Protein AF-A0A932V772-F1 (afdb_monomer_lite)

Structure (mmCIF, N/CA/C/O backbone):
data_AF-A0A932V772-F1
#
_entry.id   AF-A0A932V772-F1
#
loop_
_atom_site.group_PDB
_atom_site.id
_atom_site.type_symbol
_atom_site.label_atom_id
_atom_site.label_alt_id
_atom_site.label_comp_id
_atom_site.label_asym_id
_atom_site.label_entity_id
_atom_site.label_seq_id
_atom_site.pdbx_PDB_ins_code
_atom_site.Cartn_x
_atom_site.Cartn_y
_atom_site.Cartn_z
_atom_site.occupancy
_atom_site.B_iso_or_equiv
_atom_site.auth_seq_id
_atom_site.auth_comp_id
_atom_site.auth_asym_id
_atom_site.auth_atom_id
_atom_site.pdbx_PDB_model_num
ATOM 1 N N . MET A 1 1 ? -11.919 5.822 18.153 1.00 44.59 1 MET A N 1
ATOM 2 C CA . MET A 1 1 ? -10.974 5.145 17.242 1.00 44.59 1 MET A CA 1
ATOM 3 C C . MET A 1 1 ? -11.708 3.965 16.643 1.00 44.59 1 MET A C 1
ATOM 5 O O . MET A 1 1 ? -11.854 2.942 17.299 1.00 44.59 1 MET A O 1
ATOM 9 N N . THR A 1 2 ? -12.302 4.163 15.475 1.00 55.69 2 THR A N 1
ATOM 10 C CA . THR A 1 2 ? -13.020 3.119 14.743 1.00 55.69 2 THR A CA 1
ATOM 11 C C . THR A 1 2 ? -11.988 2.293 13.988 1.00 55.69 2 THR A C 1
ATOM 13 O O . THR A 1 2 ? -11.259 2.819 13.157 1.00 55.69 2 THR A O 1
ATOM 16 N N . GLN A 1 3 ? -11.869 1.018 14.349 1.00 80.19 3 GLN A N 1
ATOM 17 C CA . GLN A 1 3 ? -10.983 0.074 13.676 1.00 80.19 3 GLN A CA 1
ATOM 18 C C . GLN A 1 3 ? -11.527 -0.188 12.264 1.00 80.19 3 GLN A C 1
ATOM 20 O O . GLN A 1 3 ? -12.729 -0.411 12.120 1.00 80.19 3 GLN A O 1
ATOM 25 N N . LEU A 1 4 ? -10.663 -0.182 11.243 1.00 93.25 4 LEU A N 1
ATOM 26 C CA . LEU A 1 4 ? -11.064 -0.525 9.875 1.00 93.25 4 LEU A CA 1
ATOM 27 C C . LEU A 1 4 ? -11.703 -1.918 9.837 1.00 93.25 4 LEU A C 1
ATOM 29 O O . LEU A 1 4 ? -11.201 -2.866 10.451 1.00 93.25 4 LEU A O 1
ATOM 33 N N . SER A 1 5 ? -12.764 -2.065 9.054 1.00 95.12 5 SER A N 1
ATOM 34 C CA . SER A 1 5 ? -13.261 -3.365 8.617 1.00 95.12 5 SER A CA 1
ATOM 35 C C . SER A 1 5 ? -12.305 -4.001 7.602 1.00 95.12 5 SER A C 1
ATOM 37 O O . SER A 1 5 ? -11.490 -3.330 6.967 1.00 95.12 5 SER A O 1
ATOM 39 N N . CYS A 1 6 ? -12.439 -5.311 7.374 1.00 96.44 6 CYS A N 1
ATOM 40 C CA . CYS A 1 6 ? -11.674 -5.995 6.328 1.00 96.44 6 CYS A CA 1
ATOM 41 C C . CYS A 1 6 ? -11.918 -5.392 4.935 1.00 96.44 6 CYS A C 1
ATOM 43 O O . CYS A 1 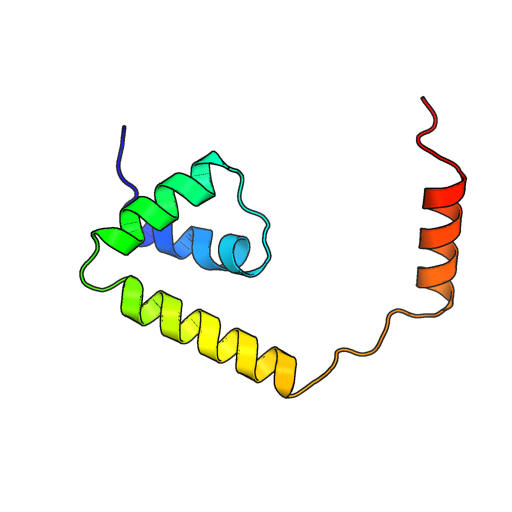6 ? -11.023 -5.424 4.096 1.00 96.44 6 CYS A O 1
ATOM 45 N N . ALA A 1 7 ? -13.127 -4.891 4.665 1.00 96.19 7 ALA A N 1
ATOM 46 C CA . ALA A 1 7 ? -13.470 -4.302 3.375 1.00 96.19 7 ALA A CA 1
ATOM 47 C C . ALA A 1 7 ? -12.742 -2.968 3.171 1.00 96.19 7 ALA A C 1
ATOM 49 O O . ALA A 1 7 ? -12.081 -2.791 2.150 1.00 96.19 7 ALA A O 1
ATOM 50 N N . GLU A 1 8 ? -12.784 -2.082 4.168 1.00 96.00 8 GLU A N 1
ATOM 51 C CA . GLU A 1 8 ? -12.077 -0.796 4.133 1.00 96.00 8 GLU A CA 1
ATOM 52 C C . GLU A 1 8 ? -10.562 -1.004 4.082 1.00 96.00 8 GLU A C 1
ATOM 54 O O . GLU A 1 8 ? -9.883 -0.426 3.237 1.00 96.00 8 GLU A O 1
ATOM 59 N N . ALA A 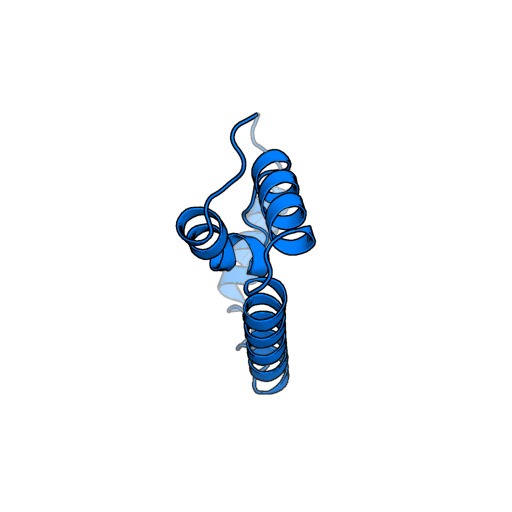1 9 ? -10.033 -1.917 4.905 1.00 95.44 9 ALA A N 1
ATOM 60 C CA . ALA A 1 9 ? -8.619 -2.260 4.870 1.00 95.44 9 ALA A CA 1
ATOM 61 C C . ALA A 1 9 ? -8.203 -2.781 3.489 1.00 95.44 9 ALA A C 1
ATOM 63 O O . ALA A 1 9 ? -7.134 -2.431 3.016 1.00 95.44 9 ALA A O 1
ATOM 64 N N . ARG A 1 10 ? -9.016 -3.600 2.811 1.00 94.62 10 ARG A N 1
ATOM 65 C CA . ARG A 1 10 ? -8.696 -4.100 1.460 1.00 94.62 10 ARG A CA 1
ATOM 66 C C . ARG A 1 10 ? -8.829 -3.033 0.376 1.00 94.62 10 ARG A C 1
ATOM 68 O O . ARG A 1 10 ? -8.093 -3.108 -0.602 1.00 94.62 10 ARG A O 1
ATOM 75 N N . ALA A 1 11 ? -9.719 -2.058 0.541 1.00 95.00 11 ALA A N 1
ATOM 76 C CA . ALA A 1 11 ? -9.835 -0.935 -0.388 1.00 95.00 11 ALA A CA 1
ATOM 77 C C . ALA A 1 11 ? -8.544 -0.097 -0.428 1.00 95.00 11 ALA A C 1
ATOM 79 O O . ALA A 1 11 ? -8.132 0.336 -1.498 1.00 95.00 11 ALA A O 1
ATOM 80 N N . LEU A 1 12 ? -7.855 0.028 0.712 1.00 94.38 12 LEU A N 1
ATOM 81 C CA . LEU A 1 12 ? -6.571 0.729 0.835 1.00 94.38 12 LEU A CA 1
ATOM 82 C C . LEU A 1 12 ? -5.358 -0.077 0.324 1.00 94.38 12 LEU A C 1
ATOM 84 O O . LEU A 1 12 ? -4.232 0.419 0.349 1.00 94.38 12 LEU A O 1
ATOM 88 N N . ALA A 1 13 ? -5.540 -1.328 -0.116 1.00 90.88 13 ALA A N 1
ATOM 89 C CA . ALA A 1 13 ? -4.421 -2.207 -0.455 1.00 90.88 13 ALA A CA 1
ATOM 90 C C . ALA A 1 13 ? -3.596 -1.704 -1.651 1.00 90.88 13 ALA A C 1
ATOM 92 O O . ALA A 1 13 ? -2.373 -1.820 -1.624 1.00 90.88 13 ALA A O 1
ATOM 93 N N . ASN A 1 14 ? -4.238 -1.135 -2.677 1.00 89.75 14 ASN A N 1
ATOM 94 C CA . ASN A 1 14 ? -3.531 -0.597 -3.845 1.00 89.75 14 ASN A CA 1
ATOM 95 C C . ASN A 1 14 ? -2.671 0.609 -3.454 1.00 89.75 14 ASN A C 1
ATOM 97 O O . ASN A 1 14 ? -1.464 0.609 -3.686 1.00 89.75 14 ASN A O 1
ATOM 101 N N . ASP A 1 15 ? -3.260 1.573 -2.747 1.00 93.12 15 ASP A N 1
ATOM 102 C CA . ASP A 1 15 ? -2.545 2.766 -2.295 1.00 93.12 15 ASP A CA 1
ATOM 103 C C . ASP A 1 15 ? -1.424 2.420 -1.304 1.00 93.12 15 ASP A C 1
ATOM 105 O O . ASP A 1 15 ? -0.372 3.063 -1.303 1.00 93.12 15 ASP A O 1
ATOM 109 N N . LEU A 1 16 ? -1.584 1.365 -0.490 1.00 90.56 16 LEU A N 1
ATOM 110 C CA . LEU A 1 16 ? -0.497 0.853 0.350 1.00 90.56 16 LEU A CA 1
ATOM 111 C C . LEU A 1 16 ? 0.693 0.384 -0.501 1.00 90.56 16 LEU A C 1
ATOM 113 O O . LEU A 1 16 ? 1.843 0.679 -0.161 1.00 90.56 16 LEU A O 1
ATOM 117 N N . LEU A 1 17 ? 0.428 -0.371 -1.571 1.00 89.88 17 LEU A N 1
ATOM 118 C CA . LEU A 1 17 ? 1.455 -0.944 -2.447 1.00 89.88 17 LEU A CA 1
ATOM 119 C C . LEU A 1 17 ? 2.173 0.125 -3.276 1.00 89.88 17 LEU A C 1
ATOM 121 O O . LEU A 1 17 ? 3.376 -0.008 -3.514 1.00 89.88 17 LEU A O 1
ATOM 125 N N . ASP A 1 18 ? 1.464 1.182 -3.664 1.00 89.75 18 ASP A N 1
ATOM 126 C CA . ASP A 1 18 ? 2.001 2.274 -4.481 1.00 89.75 18 ASP A CA 1
ATOM 127 C C . ASP A 1 18 ? 2.563 3.435 -3.646 1.00 89.75 18 ASP A C 1
ATOM 129 O O . ASP A 1 18 ? 3.239 4.318 -4.172 1.00 89.75 18 ASP A O 1
ATOM 133 N N . GLY A 1 19 ? 2.367 3.401 -2.325 1.00 90.62 19 GLY A N 1
ATOM 134 C CA . GLY A 1 19 ? 2.860 4.423 -1.402 1.00 90.62 19 GLY A CA 1
ATOM 135 C C . GLY A 1 19 ? 1.992 5.684 -1.345 1.00 90.62 19 GLY A C 1
ATOM 136 O O . GLY A 1 19 ? 2.474 6.711 -0.880 1.00 90.62 19 GLY A O 1
ATOM 137 N N . GLY A 1 20 ? 0.735 5.601 -1.788 1.00 93.19 20 GLY A N 1
ATOM 138 C CA . GLY A 1 20 ? -0.232 6.702 -1.827 1.00 93.19 20 GLY A CA 1
ATOM 139 C C . GLY A 1 20 ? -0.963 6.982 -0.509 1.00 93.19 20 GLY A C 1
ATOM 140 O O . GLY A 1 20 ? -1.658 7.988 -0.416 1.00 93.19 20 GLY A O 1
ATOM 141 N N . LEU A 1 21 ? -0.810 6.131 0.512 1.00 94.75 21 LEU A N 1
ATOM 142 C CA . LEU A 1 21 ? -1.483 6.325 1.802 1.00 94.75 21 LEU A CA 1
ATOM 143 C C . LEU A 1 21 ? -0.906 7.488 2.613 1.00 94.75 21 LEU A C 1
ATOM 145 O O . LEU A 1 21 ? 0.313 7.623 2.766 1.00 94.75 21 LEU A O 1
ATOM 149 N N . THR A 1 22 ? -1.800 8.237 3.257 1.00 95.25 22 THR A N 1
ATOM 150 C CA . THR A 1 22 ? -1.452 9.155 4.343 1.00 95.25 22 THR A CA 1
ATOM 151 C C . THR A 1 22 ? -0.879 8.397 5.546 1.00 95.25 22 THR A C 1
ATOM 153 O O . THR A 1 22 ? -1.059 7.186 5.712 1.00 95.25 22 THR A O 1
ATOM 156 N N . THR A 1 23 ? -0.207 9.115 6.450 1.00 94.56 23 THR A N 1
ATOM 157 C CA . THR A 1 23 ? 0.333 8.536 7.692 1.00 94.56 23 THR A CA 1
ATOM 158 C C . THR A 1 23 ? -0.750 7.865 8.544 1.00 94.56 23 THR A C 1
ATOM 160 O O . THR A 1 23 ? -0.489 6.831 9.156 1.00 94.56 23 THR A O 1
ATOM 163 N N . ILE A 1 24 ? -1.961 8.433 8.566 1.00 93.69 24 ILE A N 1
ATOM 164 C CA . ILE A 1 24 ? -3.092 7.919 9.350 1.00 93.69 24 ILE A CA 1
ATOM 165 C C . ILE A 1 24 ? -3.594 6.609 8.741 1.00 93.69 24 ILE A C 1
ATOM 167 O O . ILE A 1 24 ? -3.603 5.589 9.424 1.00 93.69 24 ILE A O 1
ATOM 171 N N . GLU A 1 25 ? -3.903 6.595 7.443 1.00 94.88 25 GLU A N 1
ATOM 172 C CA . GLU A 1 25 ? -4.381 5.388 6.752 1.00 94.88 25 GLU A CA 1
ATOM 173 C C . GLU A 1 25 ? -3.363 4.249 6.836 1.00 94.88 25 GLU A C 1
ATOM 175 O O . GLU A 1 25 ? -3.719 3.089 7.051 1.00 94.88 25 GLU A O 1
ATOM 180 N N . ARG A 1 26 ? -2.072 4.587 6.727 1.00 94.75 26 ARG A N 1
ATOM 181 C CA . ARG A 1 26 ? -0.977 3.634 6.904 1.00 94.75 26 ARG A CA 1
ATOM 182 C C . ARG A 1 26 ? -0.948 3.061 8.323 1.00 94.75 26 ARG A C 1
ATOM 184 O O . ARG A 1 26 ? -0.709 1.868 8.487 1.00 94.75 26 ARG A O 1
ATOM 191 N N . SER A 1 27 ? -1.177 3.873 9.350 1.00 94.94 27 SER A N 1
ATOM 192 C CA . SER A 1 27 ? -1.265 3.378 10.727 1.00 94.94 27 SER A CA 1
ATOM 193 C C . SER A 1 27 ? -2.463 2.439 10.905 1.00 94.94 27 SER A C 1
ATOM 195 O O . SER A 1 27 ? -2.316 1.335 11.436 1.00 94.94 27 SER A O 1
ATOM 197 N N . ASP A 1 28 ? -3.635 2.841 10.416 1.00 94.81 28 ASP A N 1
ATOM 198 C CA . ASP A 1 28 ? -4.887 2.106 10.612 1.00 94.81 28 ASP A CA 1
ATOM 199 C C . ASP A 1 28 ? -4.882 0.748 9.897 1.00 94.81 28 ASP A C 1
ATOM 201 O O . ASP A 1 28 ? -5.290 -0.271 10.468 1.00 94.81 28 ASP A O 1
ATOM 205 N N . ILE A 1 29 ? -4.355 0.694 8.671 1.00 94.75 29 ILE A N 1
ATOM 206 C CA . ILE A 1 29 ? -4.259 -0.554 7.907 1.00 94.75 29 ILE A CA 1
ATOM 207 C C . ILE A 1 29 ? -3.281 -1.538 8.556 1.00 94.75 29 ILE A C 1
ATOM 209 O O . ILE A 1 29 ? -3.579 -2.731 8.637 1.00 94.75 29 ILE A O 1
ATOM 213 N N . PHE A 1 30 ? -2.146 -1.065 9.089 1.00 94.50 30 PHE A N 1
ATOM 214 C CA . PHE A 1 30 ? -1.200 -1.929 9.797 1.00 94.50 30 PHE A CA 1
ATOM 215 C C . PHE A 1 30 ? -1.771 -2.439 11.121 1.00 94.50 30 PHE A C 1
ATOM 217 O O . PHE A 1 30 ? -1.595 -3.618 11.436 1.00 94.50 30 PHE A O 1
ATOM 224 N N . ALA A 1 31 ? -2.511 -1.605 11.857 1.00 95.38 31 ALA A N 1
ATOM 225 C CA . ALA A 1 31 ? -3.216 -2.033 13.064 1.00 95.38 31 ALA A CA 1
ATOM 226 C C . ALA A 1 31 ? -4.261 -3.125 12.762 1.00 95.38 31 ALA A C 1
ATOM 228 O O . ALA A 1 31 ? -4.373 -4.114 13.495 1.00 95.38 31 ALA A O 1
ATOM 229 N N . HIS A 1 32 ? -4.994 -2.991 11.652 1.00 95.75 32 HIS A N 1
ATOM 230 C CA . HIS A 1 32 ? -5.930 -4.015 11.196 1.00 95.75 32 HIS A CA 1
ATOM 231 C C . HIS A 1 32 ? -5.212 -5.314 10.797 1.00 95.75 32 HIS A C 1
ATOM 233 O O . HIS A 1 32 ? -5.581 -6.393 11.261 1.00 95.75 32 HIS A O 1
ATOM 239 N N . ILE A 1 33 ? -4.159 -5.237 9.975 1.00 95.06 33 ILE A N 1
ATOM 240 C CA . ILE A 1 33 ? -3.389 -6.416 9.539 1.00 95.06 33 ILE A CA 1
ATOM 241 C C . ILE A 1 33 ? -2.822 -7.173 10.745 1.00 95.06 33 ILE A C 1
ATOM 243 O O . ILE A 1 33 ? -2.877 -8.397 10.761 1.00 95.06 33 ILE A O 1
ATOM 247 N N . ALA A 1 34 ? -2.336 -6.474 11.772 1.00 94.69 34 ALA A N 1
ATOM 248 C CA . ALA A 1 34 ? -1.769 -7.103 12.964 1.00 94.69 34 ALA A CA 1
ATOM 249 C C . ALA A 1 34 ? -2.780 -7.934 13.781 1.00 94.69 34 ALA A C 1
ATOM 251 O O . ALA A 1 34 ? -2.372 -8.816 14.533 1.00 94.69 34 ALA A O 1
ATOM 252 N N . THR A 1 35 ? -4.082 -7.663 13.649 1.00 94.19 35 THR A N 1
ATOM 253 C CA . THR A 1 35 ? -5.136 -8.265 14.487 1.00 94.19 35 THR A CA 1
ATOM 254 C C . THR A 1 35 ? -6.127 -9.131 13.703 1.00 94.19 35 THR A C 1
ATOM 256 O O . THR A 1 35 ? -6.768 -10.012 14.274 1.00 94.19 35 THR A O 1
ATOM 259 N N . CYS A 1 36 ? -6.242 -8.934 12.387 1.00 96.75 36 CYS A N 1
ATOM 260 C CA . CYS A 1 36 ? -7.130 -9.700 11.516 1.00 96.75 36 CYS A CA 1
ATOM 261 C C . CYS A 1 36 ? -6.585 -11.114 11.242 1.00 96.75 36 CYS A C 1
ATOM 263 O O . CYS A 1 36 ? -5.460 -11.286 10.782 1.00 96.75 36 CYS A O 1
ATOM 265 N N . ALA A 1 37 ? -7.426 -12.142 11.394 1.00 95.88 37 ALA A N 1
ATOM 266 C CA . ALA A 1 37 ? -7.040 -13.538 11.151 1.00 95.88 37 ALA A CA 1
ATOM 267 C C . ALA A 1 37 ? -6.763 -13.883 9.669 1.00 95.88 37 ALA A C 1
ATOM 269 O O . ALA A 1 37 ? -6.077 -14.860 9.382 1.00 95.88 37 ALA A O 1
ATOM 270 N N . THR A 1 38 ? -7.305 -13.116 8.713 1.00 95.31 38 THR A N 1
ATOM 271 C CA . THR A 1 38 ? -7.260 -13.458 7.270 1.00 95.31 38 THR A CA 1
ATOM 272 C C . THR A 1 38 ? -6.480 -12.465 6.412 1.00 95.31 38 THR A C 1
ATOM 274 O O . THR A 1 38 ? -6.020 -12.790 5.323 1.00 95.31 38 THR A O 1
ATOM 277 N N . CYS A 1 39 ? -6.317 -11.237 6.879 1.00 95.69 39 CYS A N 1
ATOM 278 C CA . CYS A 1 39 ? -5.732 -10.151 6.110 1.00 95.69 39 CYS A CA 1
ATOM 279 C C . CYS A 1 39 ? -4.210 -10.304 5.914 1.00 95.69 39 CYS A C 1
ATOM 281 O O . CYS A 1 39 ? -3.740 -10.046 4.806 1.00 95.69 39 CYS A O 1
ATOM 283 N N . PRO A 1 40 ? -3.426 -10.805 6.893 1.00 95.00 40 PRO A N 1
ATOM 284 C CA . PRO A 1 40 ? -1.993 -11.041 6.709 1.00 95.00 40 PRO A CA 1
ATOM 285 C C . PRO A 1 40 ? -1.634 -11.971 5.549 1.00 95.00 40 PRO A C 1
ATOM 287 O O . PRO A 1 40 ? -0.614 -11.770 4.892 1.00 95.00 40 PRO A O 1
ATOM 290 N N . SER A 1 41 ? -2.416 -13.025 5.290 1.00 95.56 41 SER A N 1
ATOM 291 C CA . SER A 1 41 ? -2.155 -13.913 4.148 1.00 95.56 41 SER A CA 1
ATOM 292 C C . SER A 1 41 ? -2.428 -13.204 2.828 1.00 95.56 41 SER A C 1
ATOM 294 O O . SER A 1 41 ? -1.562 -13.222 1.958 1.00 95.56 41 SER A O 1
ATOM 296 N N . LEU A 1 42 ? -3.559 -12.504 2.717 1.00 93.31 42 LEU A N 1
ATOM 297 C CA . LEU A 1 42 ? -3.902 -11.720 1.532 1.00 93.31 42 LEU A CA 1
ATOM 298 C C . LEU A 1 42 ? -2.817 -10.685 1.195 1.00 93.31 42 LEU A C 1
ATOM 300 O O . LEU A 1 42 ? -2.338 -10.643 0.065 1.00 93.31 42 LEU A O 1
ATOM 304 N N . TYR A 1 43 ? -2.387 -9.889 2.177 1.00 94.25 43 TYR A N 1
ATOM 305 C CA . TYR A 1 43 ? -1.368 -8.858 1.967 1.00 94.25 43 TYR A CA 1
ATOM 306 C C . TYR A 1 43 ? -0.012 -9.433 1.553 1.00 94.25 43 TYR A C 1
ATOM 308 O O . TYR A 1 43 ? 0.643 -8.886 0.665 1.00 94.25 43 TYR A O 1
ATOM 316 N N . ARG A 1 44 ? 0.397 -10.571 2.130 1.00 94.38 44 ARG A N 1
ATOM 317 C CA . ARG A 1 44 ? 1.607 -11.282 1.689 1.00 94.38 44 ARG A CA 1
ATOM 318 C C . ARG A 1 44 ? 1.498 -11.745 0.237 1.00 94.38 44 ARG A C 1
ATOM 320 O O . ARG A 1 44 ? 2.462 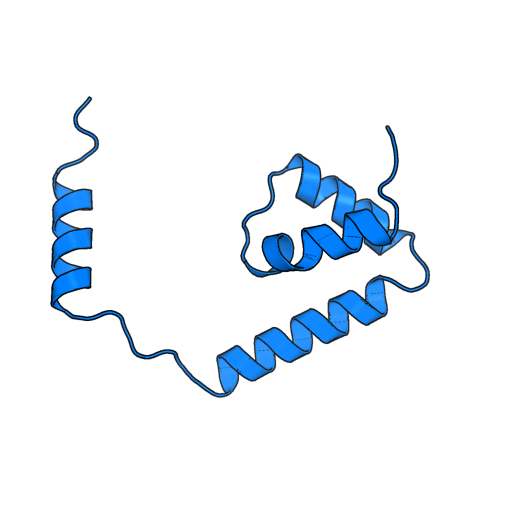-11.590 -0.506 1.00 94.38 44 ARG A O 1
ATOM 327 N N . SER A 1 45 ? 0.344 -12.269 -0.178 1.00 95.56 45 SER A N 1
ATOM 328 C CA . SER A 1 45 ? 0.115 -12.665 -1.573 1.00 95.56 45 SER A CA 1
ATOM 329 C C . SER A 1 45 ? 0.208 -11.474 -2.528 1.00 95.56 45 SER A C 1
ATOM 331 O O . SER A 1 45 ? 0.870 -11.579 -3.556 1.00 95.56 45 SER A O 1
ATOM 333 N N . LEU A 1 46 ? -0.378 -10.326 -2.173 1.00 94.50 46 LEU A N 1
ATOM 334 C CA . LEU A 1 46 ? -0.293 -9.106 -2.985 1.00 94.50 46 LEU A CA 1
ATOM 335 C C . LEU A 1 46 ? 1.150 -8.594 -3.121 1.00 94.50 46 LEU A C 1
ATOM 337 O O . LEU A 1 46 ? 1.592 -8.276 -4.225 1.00 94.50 46 LEU A O 1
ATOM 341 N N . LEU A 1 47 ? 1.911 -8.575 -2.022 1.00 92.56 47 LEU A N 1
ATOM 342 C CA . LEU A 1 47 ? 3.328 -8.197 -2.039 1.00 92.56 47 LEU A CA 1
ATOM 343 C C . LEU A 1 47 ? 4.166 -9.143 -2.906 1.00 92.56 47 LEU A C 1
ATOM 345 O O . LEU A 1 47 ? 5.014 -8.680 -3.669 1.00 92.56 47 LEU A O 1
ATOM 349 N N . ALA A 1 48 ? 3.913 -10.452 -2.823 1.00 93.88 48 ALA A N 1
ATOM 350 C CA . ALA A 1 48 ? 4.606 -11.448 -3.634 1.00 93.88 48 ALA A CA 1
ATOM 351 C C . ALA A 1 48 ? 4.318 -11.266 -5.133 1.00 93.88 48 ALA A C 1
ATOM 353 O O . ALA A 1 48 ? 5.248 -11.277 -5.938 1.00 93.88 48 ALA A O 1
ATOM 354 N N . VAL A 1 49 ? 3.055 -11.032 -5.508 1.00 93.38 49 VAL A N 1
ATOM 355 C CA . VAL A 1 49 ? 2.672 -10.750 -6.902 1.00 93.38 49 VAL A CA 1
ATOM 356 C C . VAL A 1 49 ? 3.340 -9.470 -7.401 1.00 93.38 49 VAL A C 1
ATOM 358 O O . VAL A 1 49 ? 3.942 -9.481 -8.473 1.00 93.38 49 VAL A O 1
ATOM 361 N N . ARG A 1 50 ? 3.314 -8.384 -6.617 1.00 90.94 50 ARG A N 1
ATOM 362 C CA . ARG A 1 50 ? 3.992 -7.127 -6.974 1.00 90.94 50 ARG A CA 1
ATOM 363 C C . ARG A 1 50 ? 5.490 -7.332 -7.193 1.00 90.94 50 ARG A C 1
ATOM 365 O O . ARG A 1 50 ? 6.029 -6.853 -8.186 1.00 90.94 50 ARG A O 1
ATOM 372 N N . ALA A 1 51 ? 6.158 -8.058 -6.298 1.00 90.06 51 ALA A N 1
ATOM 373 C CA . ALA A 1 51 ? 7.580 -8.358 -6.432 1.00 90.06 51 ALA A CA 1
ATOM 374 C C . ALA A 1 51 ? 7.876 -9.178 -7.699 1.00 90.06 51 ALA A C 1
ATOM 376 O O . ALA A 1 51 ? 8.820 -8.865 -8.422 1.00 90.06 51 ALA A O 1
ATOM 377 N N . ALA A 1 52 ? 7.044 -10.179 -8.003 1.00 93.06 52 ALA A N 1
ATOM 378 C CA . ALA A 1 52 ? 7.180 -10.986 -9.212 1.00 93.06 52 ALA A CA 1
ATOM 379 C C . ALA A 1 52 ? 6.990 -10.154 -10.491 1.00 93.06 52 ALA A C 1
ATOM 381 O O . ALA A 1 52 ? 7.782 -10.285 -11.421 1.00 93.06 52 ALA A O 1
ATOM 382 N N . LEU A 1 53 ? 5.998 -9.257 -10.526 1.00 90.12 53 LEU A N 1
ATOM 383 C CA . LEU A 1 53 ? 5.772 -8.350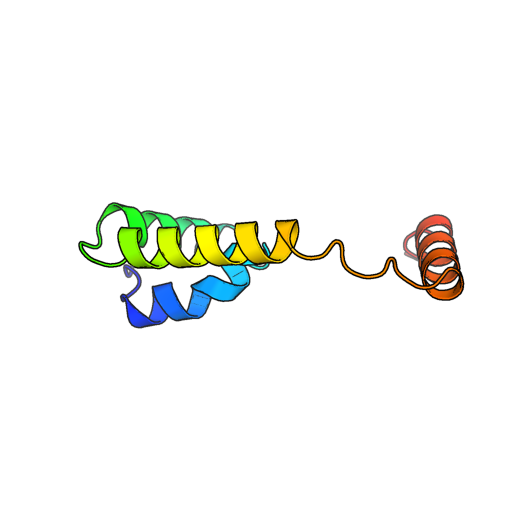 -11.657 1.00 90.12 53 LEU A CA 1
ATOM 384 C C . LEU A 1 53 ? 6.956 -7.398 -11.873 1.00 90.12 53 LEU A C 1
ATOM 386 O O . LEU A 1 53 ? 7.416 -7.238 -13.002 1.00 90.12 53 LEU A O 1
ATOM 390 N N . MET A 1 54 ? 7.489 -6.824 -10.792 1.00 87.44 54 MET A N 1
ATOM 391 C CA . MET A 1 54 ? 8.668 -5.951 -10.843 1.00 87.44 54 MET A CA 1
ATOM 392 C C . MET A 1 54 ? 9.923 -6.686 -11.330 1.00 87.44 54 MET A C 1
ATOM 394 O O . MET A 1 54 ? 10.745 -6.099 -12.028 1.00 87.44 54 MET A O 1
ATOM 398 N N . ALA A 1 55 ? 10.074 -7.964 -10.975 1.00 88.94 55 ALA A N 1
ATOM 399 C CA . ALA A 1 55 ? 11.188 -8.791 -11.431 1.00 88.94 55 ALA A CA 1
ATOM 400 C C . ALA A 1 55 ? 11.038 -9.236 -12.896 1.00 88.94 55 ALA A C 1
ATOM 402 O O . ALA A 1 55 ? 12.037 -9.370 -13.600 1.00 88.94 55 ALA A O 1
ATOM 403 N N . ALA A 1 56 ? 9.806 -9.470 -13.358 1.00 88.81 56 ALA A N 1
ATOM 404 C CA . ALA A 1 56 ? 9.530 -9.980 -14.699 1.00 88.81 56 ALA A CA 1
ATOM 405 C C . ALA A 1 56 ? 9.726 -8.932 -15.804 1.00 88.81 56 ALA A C 1
ATOM 407 O O . ALA A 1 56 ? 10.043 -9.295 -16.935 1.00 88.81 56 ALA A O 1
ATOM 408 N N . SER A 1 57 ? 9.542 -7.644 -15.503 1.00 78.12 57 SER A N 1
ATOM 409 C CA . SER A 1 57 ? 9.753 -6.580 -16.483 1.00 78.12 57 SER A CA 1
ATOM 410 C C . SER A 1 57 ? 10.256 -5.305 -15.808 1.00 78.12 57 SER A C 1
ATOM 412 O O . SER A 1 57 ? 9.472 -4.634 -15.132 1.00 78.12 57 SER A O 1
ATOM 414 N N . PRO A 1 58 ? 11.507 -4.870 -16.047 1.00 67.38 58 PRO A N 1
ATOM 415 C CA . PRO A 1 58 ? 11.827 -3.466 -15.861 1.00 67.38 58 PRO A CA 1
ATOM 416 C C . PRO A 1 58 ? 10.967 -2.704 -16.872 1.00 67.38 58 PRO A C 1
ATOM 418 O O . PRO A 1 58 ? 11.087 -2.915 -18.078 1.00 67.38 58 PRO A O 1
ATOM 421 N N . GLY A 1 59 ? 10.012 -1.904 -16.396 1.00 72.50 59 GLY A N 1
ATOM 422 C CA . GLY A 1 59 ? 9.183 -1.093 -17.284 1.00 72.50 59 GLY A CA 1
ATOM 423 C C . GLY A 1 59 ? 10.061 -0.294 -18.251 1.00 72.50 59 GLY A C 1
ATOM 424 O O . GLY A 1 59 ? 11.173 0.109 -17.896 1.00 72.50 59 GLY A O 1
ATOM 425 N N . SER A 1 60 ? 9.583 -0.073 -19.478 1.00 82.12 60 SER A N 1
ATOM 426 C CA . SER A 1 60 ? 10.305 0.767 -20.435 1.00 82.12 60 SER A CA 1
ATOM 427 C C . SER A 1 60 ? 10.606 2.115 -19.783 1.00 82.12 60 SER A C 1
ATOM 429 O O . SER A 1 60 ? 9.692 2.746 -19.241 1.00 82.12 60 SER A O 1
ATOM 431 N N . PRO A 1 61 ? 11.867 2.575 -19.802 1.00 83.12 61 PRO A N 1
ATOM 432 C CA . PRO A 1 61 ? 12.196 3.827 -19.157 1.00 83.12 61 PRO A CA 1
ATOM 433 C C . PRO A 1 61 ? 11.425 4.970 -19.844 1.00 83.12 61 PRO A C 1
ATOM 435 O O . PRO A 1 61 ? 11.173 4.894 -21.052 1.00 83.12 61 PRO A O 1
ATOM 438 N N . PRO A 1 62 ? 11.073 6.050 -19.119 1.00 89.00 62 PRO A N 1
ATOM 439 C CA . PRO A 1 62 ? 10.338 7.176 -19.693 1.00 89.00 62 PRO A CA 1
ATOM 440 C C . PRO A 1 62 ? 11.037 7.733 -20.940 1.00 89.00 62 PRO A C 1
ATOM 442 O O . PRO A 1 62 ? 12.264 7.682 -21.036 1.00 89.00 62 PRO A O 1
ATOM 445 N N . SER A 1 63 ? 10.310 8.307 -21.900 1.00 93.69 63 SER A N 1
ATOM 446 C CA . SER A 1 63 ? 10.958 8.881 -23.088 1.00 93.69 63 SER A CA 1
ATOM 447 C C . SER A 1 63 ? 11.987 9.955 -22.701 1.00 93.69 63 SER A C 1
ATOM 449 O O . SER A 1 63 ? 11.846 10.641 -21.684 1.00 93.69 63 SER A O 1
ATOM 451 N N . THR A 1 64 ? 13.042 10.117 -23.503 1.00 94.50 64 THR A N 1
ATOM 452 C CA . THR A 1 64 ? 14.047 11.174 -23.284 1.00 94.50 64 THR A CA 1
ATOM 453 C C . THR A 1 64 ? 13.395 12.554 -23.227 1.00 94.50 64 THR A C 1
ATOM 455 O O . THR A 1 64 ? 13.791 13.391 -22.424 1.00 94.50 64 THR A O 1
ATOM 458 N N . GLU A 1 65 ? 12.351 12.771 -24.029 1.00 95.81 65 GLU A N 1
ATOM 459 C CA . GLU A 1 65 ? 11.582 14.012 -24.020 1.00 95.81 65 GLU A CA 1
ATOM 460 C C . GLU A 1 65 ? 10.887 14.261 -22.680 1.00 95.81 65 GLU A C 1
ATOM 462 O O . GLU A 1 65 ? 11.000 15.349 -22.121 1.00 95.81 65 GLU A O 1
ATOM 467 N N . LEU A 1 66 ? 10.221 13.247 -22.121 1.00 94.19 66 LEU A N 1
ATOM 468 C CA . LEU A 1 66 ? 9.582 13.372 -20.814 1.00 94.19 66 LEU A CA 1
ATOM 469 C C . LEU A 1 66 ? 10.617 13.620 -19.709 1.00 94.19 66 LEU A C 1
ATOM 471 O O . LEU A 1 66 ? 10.413 14.489 -18.866 1.00 94.19 66 LEU A O 1
ATOM 475 N N . ARG A 1 67 ? 11.762 12.928 -19.752 1.00 94.62 67 ARG A N 1
ATOM 476 C CA . ARG A 1 67 ? 12.867 13.159 -18.807 1.00 94.62 67 ARG A CA 1
ATOM 477 C C . ARG A 1 67 ? 13.402 14.591 -18.883 1.00 94.62 67 ARG A C 1
ATOM 479 O O . ARG A 1 67 ? 13.592 15.210 -17.841 1.00 94.62 67 ARG A O 1
ATOM 486 N N . ARG A 1 68 ? 13.578 15.143 -20.092 1.00 95.06 68 ARG A N 1
ATOM 487 C CA . ARG A 1 68 ? 13.983 16.547 -20.288 1.00 95.06 68 ARG A CA 1
ATOM 488 C C . ARG A 1 68 ? 12.956 17.527 -19.732 1.00 95.06 68 ARG A C 1
ATOM 490 O O . ARG A 1 68 ? 13.339 18.475 -19.055 1.00 95.06 68 ARG A O 1
ATOM 497 N N . LYS A 1 69 ? 11.664 17.292 -19.984 1.00 95.00 69 LYS A N 1
ATOM 498 C CA . LYS A 1 69 ? 10.586 18.131 -19.439 1.00 95.00 69 LYS A CA 1
ATOM 499 C C . LYS A 1 69 ? 10.589 18.134 -17.912 1.00 95.00 69 LYS A C 1
ATOM 501 O O . LYS A 1 69 ? 10.503 19.204 -17.323 1.00 95.00 69 LYS A O 1
ATOM 506 N N . ILE A 1 70 ? 10.729 16.964 -17.283 1.00 94.19 70 ILE A N 1
ATOM 507 C CA . ILE A 1 70 ? 10.795 16.845 -15.819 1.00 94.19 70 ILE A CA 1
ATOM 508 C C . ILE A 1 70 ? 12.015 17.594 -15.266 1.00 94.19 70 ILE A C 1
ATOM 510 O O . ILE A 1 70 ? 11.858 18.385 -14.342 1.00 94.19 70 ILE A O 1
ATOM 514 N N . ALA A 1 71 ? 13.202 17.409 -15.855 1.00 93.81 71 ALA A N 1
ATOM 515 C CA . ALA A 1 71 ? 14.414 18.112 -15.426 1.00 93.81 71 ALA A CA 1
ATOM 516 C C . ALA A 1 71 ? 14.247 19.641 -15.493 1.00 93.81 71 ALA A C 1
ATOM 518 O O . ALA A 1 71 ? 14.497 20.335 -14.515 1.00 93.81 71 ALA A O 1
ATOM 519 N N . ALA A 1 72 ? 13.700 20.153 -16.600 1.00 94.06 72 ALA A N 1
ATOM 520 C CA . ALA A 1 72 ? 13.455 21.583 -16.764 1.00 94.06 72 ALA A CA 1
ATOM 521 C C . ALA A 1 72 ? 12.435 22.152 -15.759 1.00 94.06 72 ALA A C 1
ATOM 523 O O . ALA A 1 72 ? 12.513 23.332 -15.434 1.00 94.06 72 ALA A O 1
ATOM 524 N N . LEU A 1 73 ? 11.469 21.353 -15.288 1.00 93.44 73 LEU A N 1
ATOM 525 C CA . LEU A 1 73 ? 10.520 21.773 -14.249 1.00 93.44 73 LEU A CA 1
ATOM 526 C C . LEU A 1 73 ? 11.173 21.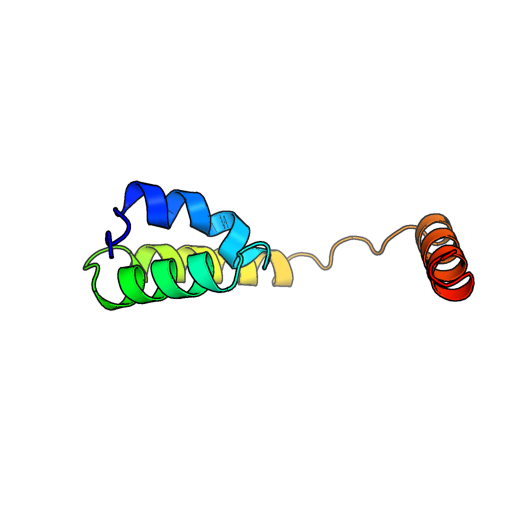826 -12.863 1.00 93.44 73 LEU A C 1
ATOM 528 O O . LEU A 1 73 ? 10.878 22.741 -12.101 1.00 93.44 73 LEU A O 1
ATOM 532 N N . ILE A 1 74 ? 12.066 20.883 -12.551 1.00 92.75 74 ILE A N 1
ATOM 533 C CA . ILE A 1 74 ? 12.808 20.861 -11.281 1.00 92.75 74 ILE A CA 1
ATOM 534 C C . ILE A 1 74 ? 13.785 22.045 -11.215 1.00 92.75 74 ILE A C 1
ATOM 536 O O . ILE A 1 74 ? 13.810 22.755 -10.212 1.00 92.75 74 ILE A O 1
ATOM 540 N N . ASP A 1 75 ? 14.519 22.309 -12.301 1.00 87.06 75 ASP A N 1
ATOM 541 C CA . ASP A 1 75 ? 15.505 23.399 -12.376 1.00 87.06 75 ASP A 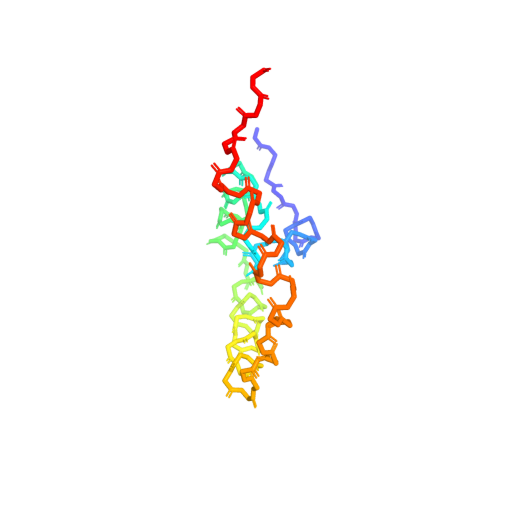CA 1
ATOM 542 C C . ASP A 1 75 ? 14.875 24.794 -12.279 1.00 87.06 75 ASP A C 1
ATOM 544 O O . ASP A 1 75 ? 15.513 25.743 -11.826 1.00 87.06 75 ASP A O 1
ATOM 548 N N . ARG A 1 76 ? 13.611 24.939 -12.697 1.00 80.38 76 ARG A N 1
ATOM 549 C CA . ARG A 1 76 ? 12.878 26.210 -12.594 1.00 80.38 76 ARG A CA 1
ATOM 550 C C . ARG A 1 76 ? 12.485 26.561 -11.157 1.00 80.38 76 ARG A C 1
ATOM 552 O O . ARG A 1 76 ? 12.134 27.714 -10.919 1.00 80.38 76 ARG A O 1
ATOM 559 N N . GLY A 1 77 ? 12.573 25.610 -10.220 1.00 67.31 77 GLY A N 1
ATOM 560 C CA . GLY A 1 77 ? 12.107 25.767 -8.842 1.00 67.31 77 GLY A CA 1
ATOM 561 C C . GLY A 1 77 ? 10.599 26.053 -8.758 1.00 67.31 77 GLY A C 1
ATOM 562 O O . GLY A 1 77 ? 9.952 26.346 -9.768 1.00 67.31 77 GLY A O 1
ATOM 563 N N . PRO A 1 78 ? 9.983 25.969 -7.567 1.00 62.75 78 PRO A N 1
ATOM 564 C CA . PRO A 1 78 ? 8.634 26.483 -7.402 1.00 62.75 78 PRO A CA 1
ATOM 565 C C . PRO A 1 78 ? 8.678 27.987 -7.687 1.00 62.75 78 PRO A C 1
ATOM 567 O O . PRO A 1 78 ? 9.350 28.742 -6.986 1.00 62.75 78 PRO A O 1
ATOM 570 N N . SER A 1 79 ? 7.990 28.420 -8.744 1.00 59.69 79 SER A N 1
ATOM 571 C CA . SER A 1 79 ? 7.596 29.821 -8.865 1.00 59.69 79 SER A CA 1
ATOM 572 C C . SER A 1 79 ? 6.724 30.107 -7.644 1.00 59.69 79 SER A C 1
ATOM 574 O O . SER A 1 79 ? 5.642 29.530 -7.535 1.00 59.69 79 SER A O 1
ATOM 576 N N . GLY A 1 80 ? 7.273 30.849 -6.679 1.00 55.47 80 GLY A N 1
ATOM 577 C CA . GLY A 1 80 ? 6.534 31.318 -5.508 1.00 55.47 80 GLY A CA 1
ATOM 578 C C . GLY A 1 80 ? 5.343 32.176 -5.899 1.00 55.47 80 GLY A C 1
ATOM 579 O O . GLY A 1 80 ? 5.410 32.819 -6.973 1.00 55.47 80 GLY A O 1
#

Secondary structure (DSSP, 8-state):
--PPPHHHHHHTHHHHHHT---HHHHHHHHHHHHH-SSHHHHHHHHHHHHHHHHHH--PPPPPHHHHHHHHHHHHT----

Radius of gyration: 18.03 Å; chains: 1; bounding box: 29×45×41 Å

Sequence (80 aa):
MTQLSCAEARALANDLLDGGLTTIERSDIFAHIATCATCPSLYRSLLAVRAALMAASPGSPPSTELRRKIAALIDRGPSG

Foldseek 3Di:
DDQDDPVRLVVCLVCVVVVNDDPVNVVRSVVCCVPDPPVVVVSVVVVVVVVVVCVVDPPDPDDPVVVVVVVVVVVVPPPD

pLDDT: mean 89.48, std 10.63, range [44.59, 96.75]